Protein AF-A0A6A7M2F5-F1 (afdb_monomer)

Mean predicted aligned error: 4.6 Å

Radius of gyration: 14.24 Å; Cα contacts (8 Å, |Δi|>4): 97; chains: 1; bounding box: 35×21×42 Å

Secondary structure (DSSP, 8-state):
--HHHHHHHHHHHHHHHHHHHH-TT-HHHHHHHHHHHHHHHHHHHHHHHH-TTTHHHHHHHHHHHHHHHHHHHHHHTS-TT-HHHHHHHHHHHHHHHHHHHHHHHHHHHHT--

Structure (mmCIF, N/CA/C/O backbone):
data_AF-A0A6A7M2F5-F1
#
_entry.id   AF-A0A6A7M2F5-F1
#
loop_
_atom_site.group_PDB
_atom_site.id
_atom_site.type_symbol
_atom_site.label_atom_id
_atom_site.label_alt_id
_atom_site.label_comp_id
_atom_site.label_asym_id
_atom_site.label_entity_id
_atom_site.label_seq_id
_atom_site.pdbx_PDB_ins_code
_atom_site.Cartn_x
_atom_site.Cartn_y
_atom_site.Cartn_z
_atom_site.occupancy
_atom_site.B_iso_or_equiv
_atom_site.auth_seq_id
_atom_site.auth_comp_id
_atom_site.auth_asym_id
_atom_site.auth_atom_id
_atom_site.pdbx_PDB_model_num
ATOM 1 N N . MET A 1 1 ? -18.853 3.894 7.042 1.00 61.28 1 MET A N 1
ATOM 2 C CA . MET A 1 1 ? -17.867 2.871 6.683 1.00 61.28 1 MET A CA 1
ATOM 3 C C . MET A 1 1 ? -17.748 1.916 7.848 1.00 61.28 1 MET A C 1
ATOM 5 O O . MET A 1 1 ? -17.651 2.412 8.966 1.00 61.28 1 MET A O 1
ATOM 9 N N . THR A 1 2 ? -17.840 0.612 7.620 1.00 73.31 2 THR A N 1
ATOM 10 C CA . THR A 1 2 ? -17.736 -0.408 8.678 1.00 73.31 2 THR A CA 1
ATOM 11 C C . THR A 1 2 ? -16.286 -0.864 8.865 1.00 73.31 2 THR A C 1
ATOM 13 O O . THR A 1 2 ? -15.440 -0.617 8.004 1.00 73.31 2 THR A O 1
ATOM 16 N N . LEU A 1 3 ? -15.989 -1.524 9.992 1.00 74.94 3 LEU A N 1
ATOM 17 C CA . LEU A 1 3 ? -14.697 -2.189 10.209 1.00 74.94 3 LEU A CA 1
ATOM 18 C C . LEU A 1 3 ? -14.413 -3.197 9.081 1.00 74.94 3 LEU A C 1
ATOM 20 O O . LEU A 1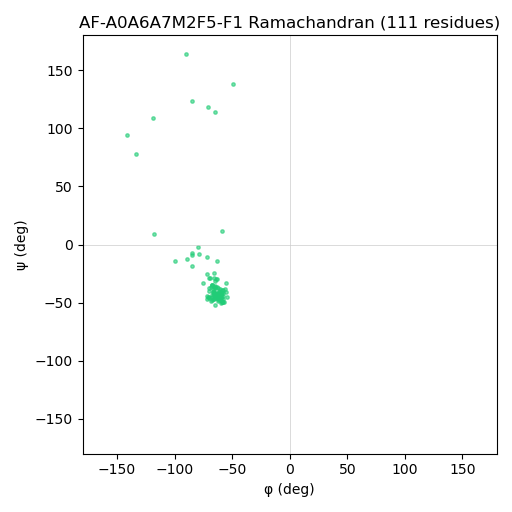 3 ? -13.317 -3.204 8.533 1.00 74.94 3 LEU A O 1
ATOM 24 N N . ASP A 1 4 ? -15.435 -3.939 8.646 1.00 79.94 4 ASP A N 1
ATOM 25 C CA . ASP A 1 4 ? -15.331 -4.910 7.551 1.00 79.94 4 ASP A CA 1
ATOM 26 C C . ASP A 1 4 ? -14.912 -4.268 6.220 1.00 79.94 4 ASP A C 1
ATOM 28 O O . ASP A 1 4 ? -14.117 -4.832 5.474 1.00 79.94 4 ASP A O 1
ATOM 32 N N . GLU A 1 5 ? -15.431 -3.084 5.878 1.00 81.19 5 GLU A N 1
ATOM 33 C CA . GLU A 1 5 ? -15.039 -2.378 4.648 1.00 81.19 5 GLU A CA 1
ATOM 34 C C . GLU A 1 5 ? -13.563 -1.961 4.679 1.00 81.19 5 GLU A C 1
ATOM 36 O O . GLU A 1 5 ? -12.882 -2.006 3.652 1.00 81.19 5 GLU A O 1
ATOM 41 N N . LEU A 1 6 ? -13.062 -1.590 5.860 1.00 80.44 6 LEU A N 1
ATOM 42 C CA . LEU A 1 6 ? -11.661 -1.247 6.056 1.00 80.44 6 LEU A CA 1
ATOM 43 C C . LEU A 1 6 ? -10.764 -2.485 5.982 1.00 80.44 6 LEU A C 1
ATOM 45 O O . LEU A 1 6 ? -9.757 -2.452 5.277 1.00 80.44 6 LEU A O 1
ATOM 49 N N . GLU A 1 7 ? -11.132 -3.572 6.662 1.00 83.50 7 GLU A N 1
ATOM 50 C CA . GLU A 1 7 ? -10.409 -4.845 6.587 1.00 83.50 7 GLU A CA 1
ATOM 51 C C . GLU A 1 7 ? -10.341 -5.356 5.148 1.00 83.50 7 GLU A C 1
ATOM 53 O O . GLU A 1 7 ? -9.252 -5.642 4.658 1.00 83.50 7 GLU A O 1
ATOM 58 N N . ASN A 1 8 ? -11.464 -5.347 4.423 1.00 88.06 8 ASN A N 1
ATOM 59 C CA . ASN A 1 8 ? -11.507 -5.734 3.013 1.00 88.06 8 ASN A CA 1
ATOM 60 C C . ASN A 1 8 ? -10.588 -4.867 2.138 1.00 88.06 8 ASN A C 1
ATOM 62 O O . ASN A 1 8 ? -9.940 -5.371 1.216 1.00 88.06 8 ASN A O 1
ATOM 66 N N . HIS A 1 9 ? -10.520 -3.559 2.405 1.00 90.06 9 HIS A N 1
ATOM 67 C CA . HIS A 1 9 ? -9.607 -2.676 1.689 1.00 90.06 9 HIS A CA 1
ATOM 68 C C . HIS A 1 9 ? -8.141 -2.995 2.010 1.00 90.06 9 HIS A C 1
ATOM 70 O O . HIS A 1 9 ? -7.333 -3.120 1.090 1.00 90.06 9 HIS A O 1
ATOM 76 N N . MET A 1 10 ? -7.793 -3.165 3.287 1.00 89.38 10 MET A N 1
ATOM 77 C CA . MET A 1 10 ? -6.421 -3.470 3.702 1.00 89.38 10 MET A CA 1
ATOM 78 C C . MET A 1 10 ? -5.962 -4.848 3.211 1.00 89.38 10 MET A C 1
ATOM 80 O O . MET A 1 10 ? -4.839 -4.962 2.723 1.00 89.38 10 MET A O 1
ATOM 84 N N . ASP A 1 11 ? -6.830 -5.862 3.243 1.00 90.50 11 ASP A N 1
ATOM 85 C CA . ASP A 1 11 ? -6.554 -7.188 2.680 1.00 90.50 11 ASP A CA 1
ATOM 86 C C . ASP A 1 11 ? -6.320 -7.098 1.162 1.00 90.50 11 ASP A C 1
ATOM 88 O O . ASP A 1 11 ? -5.376 -7.691 0.634 1.00 90.50 11 ASP A O 1
ATOM 92 N N . ARG A 1 12 ? -7.116 -6.293 0.441 1.00 93.88 12 ARG A N 1
ATOM 93 C CA . ARG A 1 12 ? -6.886 -6.032 -0.988 1.00 93.88 12 ARG A CA 1
ATOM 94 C C . ARG A 1 12 ? -5.529 -5.369 -1.234 1.00 93.88 12 ARG A C 1
ATOM 96 O O . ARG A 1 12 ? -4.837 -5.755 -2.177 1.00 93.88 12 ARG A O 1
ATOM 103 N N . VAL A 1 13 ? -5.147 -4.378 -0.427 1.00 94.62 13 VAL A N 1
ATOM 104 C CA . VAL A 1 13 ? -3.835 -3.724 -0.550 1.00 94.62 13 VAL A CA 1
ATOM 105 C C . VAL A 1 13 ? -2.708 -4.715 -0.247 1.00 94.62 13 VAL A C 1
ATOM 107 O O . VAL A 1 13 ? -1.745 -4.758 -1.007 1.00 94.62 13 VAL A O 1
ATOM 110 N N . ASP A 1 14 ? -2.829 -5.568 0.776 1.00 93.88 14 ASP A N 1
ATOM 111 C CA . ASP A 1 14 ? -1.832 -6.610 1.074 1.00 93.88 14 ASP A CA 1
ATOM 112 C C . ASP A 1 14 ? -1.658 -7.596 -0.094 1.00 93.88 14 ASP A C 1
ATOM 114 O O . ASP A 1 14 ? -0.526 -7.914 -0.465 1.00 93.88 14 ASP A O 1
ATOM 118 N N . VAL A 1 15 ? -2.752 -8.025 -0.732 1.00 94.81 15 VAL A N 1
ATOM 119 C CA . VAL A 1 15 ? -2.699 -8.878 -1.933 1.00 94.81 15 VAL A CA 1
ATOM 120 C C . VAL A 1 15 ? -1.946 -8.186 -3.071 1.00 94.81 15 VAL A C 1
ATOM 122 O O . VAL A 1 15 ? -1.055 -8.784 -3.674 1.00 94.81 15 VAL A O 1
ATOM 125 N N . LEU A 1 16 ? -2.247 -6.914 -3.344 1.00 96.50 16 LEU A N 1
ATOM 126 C CA . LEU A 1 16 ? -1.565 -6.141 -4.385 1.00 96.50 16 LEU A CA 1
ATOM 127 C C . LEU A 1 16 ? -0.083 -5.912 -4.057 1.00 96.50 16 LEU A C 1
ATOM 129 O O . LEU A 1 16 ? 0.764 -5.988 -4.946 1.00 96.50 16 LEU A O 1
ATOM 133 N N . CYS A 1 17 ? 0.251 -5.705 -2.782 1.00 96.25 17 CYS A N 1
ATOM 134 C CA . CYS A 1 17 ? 1.634 -5.644 -2.323 1.00 96.25 17 CYS A CA 1
ATOM 135 C C . CYS A 1 17 ? 2.380 -6.951 -2.618 1.00 96.25 17 CYS A C 1
ATOM 137 O O . CYS A 1 17 ? 3.519 -6.901 -3.074 1.00 96.25 17 CYS A O 1
ATOM 139 N N . ARG A 1 18 ? 1.763 -8.122 -2.400 1.00 95.56 18 ARG A N 1
ATOM 140 C CA . ARG A 1 18 ? 2.387 -9.415 -2.739 1.00 95.56 18 ARG A CA 1
ATOM 141 C C . ARG A 1 18 ? 2.649 -9.544 -4.235 1.00 95.56 18 ARG A C 1
ATOM 143 O O . ARG A 1 18 ? 3.773 -9.866 -4.598 1.00 95.56 18 ARG A O 1
ATOM 150 N N . LEU A 1 19 ? 1.671 -9.210 -5.078 1.00 95.69 19 LEU A N 1
ATOM 151 C CA . LEU A 1 19 ? 1.830 -9.260 -6.537 1.00 95.69 19 LEU A CA 1
ATOM 152 C C . LEU A 1 19 ? 2.995 -8.382 -7.015 1.00 95.69 19 LEU A C 1
ATOM 154 O O . LEU A 1 19 ? 3.832 -8.825 -7.795 1.00 95.69 19 LEU A O 1
ATOM 158 N N . VAL A 1 20 ? 3.105 -7.158 -6.489 1.00 95.44 20 VAL A N 1
ATOM 159 C CA . VAL A 1 20 ? 4.222 -6.259 -6.822 1.00 95.44 20 VAL A CA 1
ATOM 160 C C . VAL A 1 20 ? 5.557 -6.756 -6.254 1.00 95.44 20 VAL A C 1
ATOM 162 O O . VAL A 1 20 ? 6.599 -6.476 -6.832 1.00 95.44 20 VAL A O 1
ATOM 165 N N . LEU A 1 21 ? 5.574 -7.482 -5.135 1.00 95.38 21 LEU A N 1
ATOM 166 C CA . LEU A 1 21 ? 6.809 -8.069 -4.600 1.00 95.38 21 LEU A CA 1
ATOM 167 C C . LEU A 1 21 ? 7.274 -9.297 -5.391 1.00 95.38 21 LEU A C 1
ATOM 169 O O . LEU A 1 21 ? 8.481 -9.524 -5.471 1.00 95.38 21 LEU A O 1
ATOM 173 N N . GLU A 1 22 ? 6.342 -10.075 -5.937 1.00 95.56 22 GLU A N 1
ATOM 174 C CA . GLU A 1 22 ? 6.624 -11.234 -6.789 1.00 95.56 22 GLU A CA 1
ATOM 175 C C . GLU A 1 22 ? 7.174 -10.798 -8.151 1.00 95.56 22 GLU A C 1
ATOM 177 O O . GLU A 1 22 ? 8.198 -11.321 -8.586 1.00 95.56 22 GLU A O 1
ATOM 182 N N . GLU A 1 23 ? 6.559 -9.788 -8.773 1.00 92.12 23 GLU A N 1
ATOM 183 C CA . GLU A 1 23 ? 6.970 -9.254 -10.075 1.00 92.12 23 GLU A CA 1
ATOM 184 C C . GLU A 1 23 ? 7.012 -7.708 -10.044 1.00 92.12 23 GLU A C 1
ATOM 186 O O . GLU A 1 23 ? 6.123 -7.034 -10.569 1.00 92.12 23 GLU A O 1
ATOM 191 N N . PRO A 1 24 ? 8.054 -7.079 -9.459 1.00 89.56 24 PRO A N 1
ATOM 192 C CA . PRO A 1 24 ? 8.086 -5.619 -9.314 1.00 89.56 24 PRO A CA 1
ATOM 193 C C . PRO A 1 24 ? 8.303 -4.871 -10.639 1.00 89.56 24 PRO A C 1
ATOM 195 O O . PRO A 1 24 ? 8.161 -3.647 -10.697 1.00 89.56 24 PRO A O 1
ATOM 198 N N . ALA A 1 25 ? 8.649 -5.596 -11.707 1.00 88.25 25 ALA A N 1
ATOM 199 C CA . ALA A 1 25 ? 8.712 -5.092 -13.073 1.00 88.25 25 ALA A CA 1
ATOM 200 C C . ALA A 1 25 ? 7.348 -5.130 -13.794 1.00 88.25 25 ALA A C 1
ATOM 202 O O . ALA A 1 25 ? 7.210 -4.508 -14.850 1.00 88.25 25 ALA A O 1
ATOM 203 N N . ASP A 1 26 ? 6.313 -5.752 -13.227 1.00 90.88 26 ASP A N 1
ATOM 204 C CA . ASP A 1 26 ? 4.969 -5.725 -13.802 1.00 90.88 26 ASP A CA 1
ATOM 205 C C . ASP A 1 26 ? 4.357 -4.324 -13.645 1.00 90.88 26 ASP A C 1
ATOM 207 O O . ASP A 1 26 ? 4.200 -3.791 -12.544 1.00 90.88 26 ASP A O 1
ATOM 211 N N . ILE A 1 27 ? 4.059 -3.680 -14.772 1.00 90.31 27 ILE A N 1
ATOM 212 C CA . ILE A 1 27 ? 3.441 -2.350 -14.808 1.00 90.31 27 ILE A CA 1
ATOM 213 C C . ILE A 1 27 ? 1.985 -2.425 -14.333 1.00 90.31 27 ILE A C 1
ATOM 215 O O . ILE A 1 27 ? 1.555 -1.564 -13.568 1.00 90.31 27 ILE A O 1
ATOM 219 N N . ALA A 1 28 ? 1.245 -3.467 -14.715 1.00 92.31 28 ALA A N 1
ATOM 220 C CA . ALA A 1 28 ? -0.161 -3.614 -14.362 1.00 92.31 28 ALA A CA 1
ATOM 221 C C . ALA A 1 28 ? -0.334 -3.834 -12.853 1.00 92.31 28 ALA A C 1
ATOM 223 O O . ALA A 1 28 ? -1.181 -3.189 -12.233 1.00 92.31 28 ALA A O 1
ATOM 224 N N . ALA A 1 29 ? 0.500 -4.680 -12.236 1.00 93.38 29 ALA A N 1
ATOM 225 C CA . ALA A 1 29 ? 0.494 -4.870 -10.783 1.00 93.38 29 ALA A CA 1
ATOM 226 C C . ALA A 1 29 ? 0.786 -3.556 -10.035 1.00 93.38 29 ALA A C 1
ATOM 228 O O . ALA A 1 29 ? 0.083 -3.199 -9.085 1.00 93.38 29 ALA A O 1
ATOM 229 N N . ARG A 1 30 ? 1.779 -2.787 -10.505 1.00 93.38 30 ARG A N 1
ATOM 230 C CA . ARG A 1 30 ? 2.126 -1.471 -9.944 1.00 93.38 30 ARG A CA 1
ATOM 231 C C . ARG A 1 30 ? 0.979 -0.468 -10.061 1.00 93.38 30 ARG A C 1
ATOM 233 O O . ARG A 1 30 ? 0.696 0.243 -9.100 1.00 93.38 30 ARG A O 1
ATOM 240 N N . GLU A 1 31 ? 0.297 -0.418 -11.201 1.00 93.56 31 GLU A N 1
ATOM 241 C CA . GLU A 1 31 ? -0.859 0.463 -11.408 1.00 93.56 31 GLU A CA 1
ATOM 242 C C . GLU A 1 31 ? -2.051 0.086 -10.529 1.00 93.56 31 GLU A C 1
ATOM 244 O O . GLU A 1 31 ? -2.685 0.965 -9.940 1.00 93.56 31 GLU A O 1
ATOM 249 N N . GLN A 1 32 ? -2.342 -1.208 -10.391 1.00 95.31 32 GLN A N 1
ATOM 250 C CA . GLN A 1 32 ? -3.402 -1.673 -9.499 1.00 95.31 32 GLN A CA 1
ATOM 251 C C . GLN A 1 32 ? -3.117 -1.281 -8.048 1.00 95.31 32 GLN A C 1
ATOM 253 O O . GLN A 1 32 ? -4.014 -0.770 -7.373 1.00 95.31 32 GLN A O 1
ATOM 258 N N . LEU A 1 33 ? -1.872 -1.461 -7.590 1.00 95.88 33 LEU A N 1
ATOM 259 C CA . LEU A 1 33 ? -1.454 -1.031 -6.260 1.00 95.88 33 LEU A CA 1
ATOM 260 C C . LEU A 1 33 ? -1.571 0.491 -6.107 1.00 95.88 33 LEU A C 1
ATOM 262 O O . LEU A 1 33 ? -2.198 0.948 -5.160 1.00 95.88 33 LEU A O 1
ATOM 266 N N . PHE A 1 34 ? -1.069 1.286 -7.054 1.00 95.12 34 PHE A N 1
ATOM 267 C CA . PHE A 1 34 ? -1.182 2.751 -7.021 1.00 95.12 34 PHE A CA 1
ATOM 268 C C . PHE A 1 34 ? -2.634 3.237 -6.873 1.00 95.12 34 PHE A C 1
ATOM 270 O O . PHE A 1 34 ? -2.930 4.121 -6.063 1.00 95.12 34 PHE A O 1
ATOM 277 N N . ASN A 1 35 ? -3.551 2.646 -7.642 1.00 94.31 35 ASN A N 1
ATOM 278 C CA . ASN A 1 35 ? -4.966 3.006 -7.595 1.00 94.31 35 ASN A CA 1
ATOM 279 C C . ASN A 1 35 ? -5.599 2.632 -6.251 1.00 94.31 35 ASN A C 1
ATOM 281 O O . ASN A 1 35 ? -6.369 3.417 -5.703 1.00 94.31 35 ASN A O 1
ATOM 285 N N . ALA A 1 36 ? -5.253 1.465 -5.699 1.00 94.19 36 ALA A N 1
ATOM 286 C CA . ALA A 1 36 ? -5.700 1.078 -4.365 1.00 94.19 36 ALA A CA 1
ATOM 287 C C . ALA A 1 36 ? -5.160 2.041 -3.295 1.00 94.19 36 ALA A C 1
ATOM 289 O O . ALA A 1 36 ? -5.929 2.501 -2.454 1.00 94.19 36 ALA A O 1
ATOM 290 N N . LEU A 1 37 ? -3.880 2.426 -3.395 1.00 93.81 37 LEU A N 1
ATOM 291 C CA . LEU A 1 37 ? -3.229 3.303 -2.422 1.00 93.81 37 LEU A CA 1
ATOM 292 C C . LEU A 1 37 ? -3.831 4.710 -2.371 1.00 93.81 37 LEU A C 1
ATOM 294 O O . LEU A 1 37 ? -3.845 5.333 -1.311 1.00 93.81 37 LEU A O 1
ATOM 298 N N . SER A 1 38 ? -4.372 5.189 -3.490 1.00 89.19 38 SER A N 1
ATOM 299 C CA . SER A 1 38 ? -4.997 6.513 -3.579 1.00 89.19 38 SER A CA 1
ATOM 300 C C . SER A 1 38 ? -6.263 6.636 -2.720 1.00 89.19 38 SER A C 1
ATOM 302 O O . SER A 1 38 ? -6.609 7.736 -2.304 1.00 89.19 38 SER A O 1
ATOM 304 N N . ALA A 1 39 ? -6.941 5.523 -2.422 1.00 86.38 39 ALA A N 1
ATOM 305 C CA . ALA A 1 39 ? -8.093 5.512 -1.522 1.00 86.38 39 ALA A CA 1
ATOM 306 C C . ALA A 1 39 ? -7.694 5.401 -0.036 1.00 86.38 39 ALA A C 1
ATOM 308 O O . ALA A 1 39 ? -8.502 5.730 0.829 1.00 86.38 39 ALA A O 1
ATOM 309 N N . THR A 1 40 ? -6.469 4.966 0.285 1.00 87.25 40 THR A N 1
ATOM 310 C CA . THR A 1 40 ? -6.058 4.660 1.672 1.00 87.25 40 THR A CA 1
ATOM 311 C C . THR A 1 40 ? -5.970 5.882 2.580 1.00 87.25 40 THR A C 1
ATOM 313 O O . THR A 1 40 ? -6.322 5.768 3.749 1.00 87.25 40 THR A O 1
ATOM 316 N N . ALA A 1 41 ? -5.554 7.046 2.071 1.00 81.50 41 ALA A N 1
ATOM 317 C CA . ALA A 1 41 ? -5.373 8.251 2.891 1.00 81.50 41 ALA A CA 1
ATOM 318 C C . ALA A 1 41 ? -6.688 8.701 3.557 1.00 81.50 41 ALA A C 1
ATOM 320 O O . ALA A 1 41 ? -6.746 8.940 4.766 1.00 81.50 41 ALA A O 1
ATOM 321 N N . ASP A 1 42 ? -7.783 8.721 2.790 1.00 84.00 42 ASP A N 1
ATOM 322 C CA . ASP A 1 42 ? -9.117 9.041 3.311 1.00 84.00 42 ASP A CA 1
ATOM 323 C C . ASP A 1 42 ? -9.587 8.009 4.349 1.00 84.00 42 ASP A C 1
ATOM 325 O O . ASP A 1 42 ? -10.250 8.352 5.333 1.00 84.00 42 ASP A O 1
ATOM 329 N N . LEU A 1 43 ? -9.245 6.733 4.142 1.00 85.00 43 LEU A N 1
ATOM 330 C CA . LEU A 1 43 ? -9.609 5.633 5.036 1.00 85.00 43 LEU A CA 1
ATOM 331 C C . LEU A 1 43 ? -8.846 5.714 6.361 1.00 85.00 43 LEU A C 1
ATOM 333 O O . LEU A 1 43 ? -9.451 5.623 7.431 1.00 85.00 43 LEU A O 1
ATOM 337 N N . PHE A 1 44 ? -7.537 5.947 6.299 1.00 85.12 44 PHE A N 1
ATOM 338 C CA . PHE A 1 44 ? -6.679 6.101 7.468 1.00 85.12 44 PHE A CA 1
ATOM 339 C C . PHE A 1 44 ? -7.010 7.359 8.266 1.00 85.12 44 PHE A C 1
ATOM 341 O O . PHE A 1 44 ? -7.069 7.287 9.494 1.00 85.12 44 PHE A O 1
ATOM 348 N N . GLY A 1 45 ? -7.337 8.474 7.607 1.00 81.06 45 GLY A N 1
ATOM 349 C CA . GLY A 1 45 ? -7.815 9.679 8.287 1.00 81.06 45 GLY A CA 1
ATOM 350 C C . GLY A 1 45 ? -9.076 9.423 9.120 1.00 81.06 45 GLY A C 1
ATOM 351 O O . GLY A 1 45 ? -9.170 9.856 10.270 1.00 81.06 45 GLY A O 1
ATOM 352 N N . ARG A 1 46 ? -10.025 8.647 8.579 1.00 82.00 46 ARG A N 1
ATOM 353 C CA . ARG A 1 46 ? -11.238 8.242 9.309 1.00 82.00 46 ARG A CA 1
ATOM 354 C C . ARG A 1 46 ? -10.919 7.296 10.464 1.00 82.00 46 ARG A C 1
ATOM 356 O O . ARG A 1 46 ? -11.416 7.525 11.565 1.00 82.00 46 ARG A O 1
ATOM 363 N N . LEU A 1 47 ? -10.072 6.285 10.254 1.00 80.25 47 LEU A N 1
ATOM 364 C CA . LEU A 1 47 ? -9.713 5.328 11.306 1.00 80.25 47 LEU A CA 1
ATOM 365 C C . LEU A 1 47 ? -8.974 6.008 12.472 1.00 80.25 47 LEU A C 1
ATOM 367 O O . LEU A 1 47 ? -9.326 5.795 13.630 1.00 80.25 47 LEU A O 1
ATOM 371 N N . ALA A 1 48 ? -8.007 6.882 12.178 1.00 79.06 48 ALA A N 1
ATOM 372 C CA . ALA A 1 48 ? -7.226 7.581 13.200 1.00 79.06 48 ALA A CA 1
ATOM 373 C C . ALA A 1 48 ? -8.086 8.502 14.078 1.00 79.06 48 ALA A C 1
ATOM 375 O O . ALA A 1 48 ? -7.764 8.710 15.246 1.00 79.06 48 ALA A O 1
ATOM 376 N N . SER A 1 49 ? -9.182 9.042 13.532 1.00 76.12 49 SER A N 1
ATOM 377 C CA . SER A 1 49 ? -10.122 9.875 14.291 1.00 76.12 49 SER A CA 1
ATOM 378 C C . SER A 1 49 ? -10.967 9.084 15.296 1.00 76.12 49 SER A C 1
ATOM 380 O O . SER A 1 49 ? -11.422 9.653 16.285 1.00 76.12 49 SER A O 1
ATOM 382 N N . GLY A 1 50 ? -11.168 7.784 15.052 1.00 73.94 50 GLY A N 1
ATOM 383 C CA . GLY A 1 50 ? -12.001 6.913 15.880 1.00 73.94 50 GLY A CA 1
ATOM 384 C C . GLY A 1 50 ? -11.228 6.040 16.867 1.00 73.94 50 GLY A C 1
ATOM 385 O O . GLY A 1 50 ? -11.852 5.487 17.766 1.00 73.94 50 GLY A O 1
ATOM 386 N N . ASN A 1 51 ? -9.905 5.904 16.715 1.00 71.25 51 ASN A N 1
ATOM 387 C CA . ASN A 1 51 ? -9.113 4.983 17.529 1.00 71.25 51 ASN A CA 1
ATOM 388 C C . ASN A 1 51 ? -7.739 5.574 17.907 1.00 71.25 51 ASN A C 1
ATOM 390 O O . ASN A 1 51 ? -6.765 5.511 17.150 1.00 71.25 51 ASN A O 1
ATOM 394 N N . THR A 1 52 ? -7.670 6.203 19.087 1.00 72.81 52 THR A N 1
ATOM 395 C CA . THR A 1 52 ? -6.470 6.903 19.582 1.00 72.81 52 THR A CA 1
ATOM 396 C C . THR A 1 52 ? -5.291 5.973 19.837 1.00 72.81 52 THR A C 1
ATOM 398 O O . THR A 1 52 ? -4.148 6.393 19.641 1.00 72.81 52 THR A O 1
ATOM 401 N N . GLU A 1 53 ? -5.553 4.723 20.222 1.00 78.56 53 GLU A N 1
ATOM 402 C CA . GLU A 1 53 ? -4.522 3.725 20.536 1.00 78.56 53 GLU A CA 1
ATOM 403 C C . GLU A 1 53 ? -3.777 3.280 19.269 1.00 78.56 53 GLU A C 1
ATOM 405 O O . GLU A 1 53 ? -2.549 3.190 19.258 1.00 78.56 53 GLU A O 1
ATOM 410 N N . LEU A 1 54 ? -4.496 3.161 18.149 1.00 83.38 54 LEU A N 1
ATOM 411 C CA . LEU A 1 54 ? -3.931 2.798 16.845 1.00 83.38 54 LEU A CA 1
ATOM 412 C C . LEU A 1 54 ? -3.360 3.979 16.056 1.00 83.38 54 LEU A C 1
ATOM 414 O O . LEU A 1 54 ? -2.732 3.783 15.014 1.00 83.38 54 LEU A O 1
ATOM 418 N N . SER A 1 55 ? -3.550 5.212 16.531 1.00 84.06 55 SER A N 1
ATOM 419 C CA . SER A 1 55 ? -3.216 6.427 15.777 1.00 84.06 55 SER A CA 1
ATOM 420 C C . SER A 1 55 ? -1.757 6.481 15.301 1.00 84.06 55 SER A C 1
ATOM 422 O O . SER A 1 55 ? -1.486 6.997 14.216 1.00 84.06 55 SER A O 1
ATOM 424 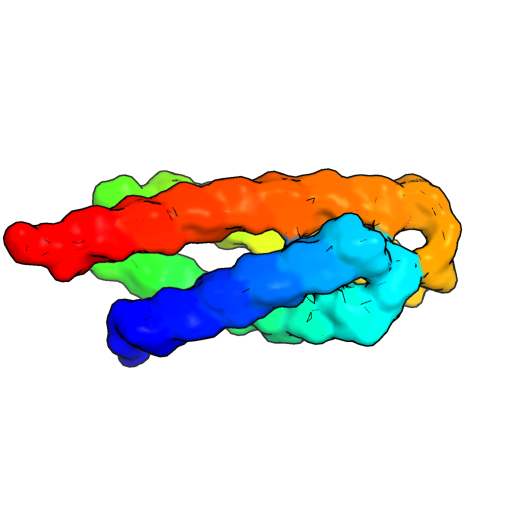N N . GLY A 1 56 ? -0.815 5.924 16.070 1.00 86.94 56 GLY A N 1
ATOM 425 C CA . GLY A 1 56 ? 0.591 5.816 15.673 1.00 86.94 56 GLY A CA 1
ATOM 426 C C . GLY A 1 56 ? 0.805 4.847 14.508 1.00 86.94 56 GLY A C 1
ATOM 427 O O . GLY A 1 56 ? 1.450 5.201 13.521 1.00 86.94 56 GLY A O 1
ATOM 428 N N . LEU A 1 57 ? 0.215 3.653 14.593 1.00 88.69 57 LEU A N 1
ATOM 429 C CA . LEU A 1 57 ? 0.342 2.610 13.574 1.00 88.69 57 LEU A CA 1
ATOM 430 C C . LEU A 1 57 ? -0.363 3.005 12.270 1.00 88.69 57 LEU A C 1
ATOM 432 O O . LEU A 1 57 ? 0.164 2.765 11.187 1.00 88.69 57 LEU A O 1
ATOM 436 N N . ILE A 1 58 ? -1.501 3.693 12.373 1.00 89.25 58 ILE A N 1
ATOM 437 C CA . ILE A 1 58 ? -2.233 4.239 11.224 1.00 89.25 58 ILE A CA 1
ATOM 438 C C . ILE A 1 58 ? -1.402 5.305 10.508 1.00 89.25 58 ILE A C 1
ATOM 440 O O . ILE A 1 58 ? -1.267 5.253 9.291 1.00 89.25 58 ILE A O 1
ATOM 444 N N . LYS A 1 59 ? -0.785 6.239 11.246 1.00 90.00 59 LYS A N 1
ATOM 445 C CA . LYS A 1 59 ? 0.118 7.245 10.656 1.00 90.00 59 LYS A CA 1
ATOM 446 C C . LYS A 1 59 ? 1.320 6.603 9.971 1.00 90.00 59 LYS A C 1
ATOM 448 O O . LYS A 1 59 ? 1.756 7.076 8.926 1.00 90.00 59 LYS A O 1
ATOM 453 N N . GLN A 1 60 ? 1.862 5.536 10.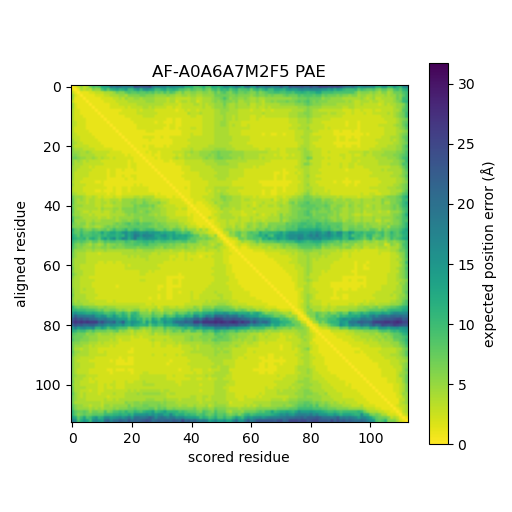554 1.00 91.69 60 GLN A N 1
ATOM 454 C CA . GLN A 1 60 ? 2.952 4.796 9.933 1.00 91.69 60 GLN A CA 1
ATOM 455 C C . GLN A 1 60 ? 2.489 4.109 8.642 1.00 91.69 60 GLN A C 1
ATOM 457 O O . GLN A 1 60 ? 3.185 4.204 7.635 1.00 91.69 60 GLN A O 1
ATOM 462 N N . ALA A 1 61 ? 1.319 3.463 8.645 1.00 91.62 61 ALA A N 1
ATOM 463 C CA . ALA A 1 61 ? 0.756 2.824 7.457 1.00 91.62 61 ALA A CA 1
ATOM 464 C C . ALA A 1 61 ? 0.489 3.844 6.340 1.00 91.62 61 ALA A C 1
ATOM 466 O O . ALA A 1 61 ? 0.850 3.595 5.192 1.00 91.62 61 ALA A O 1
ATOM 467 N N . ASP A 1 62 ? -0.064 5.006 6.691 1.00 92.25 62 ASP A N 1
ATOM 468 C CA . ASP A 1 62 ? -0.324 6.118 5.773 1.00 92.25 62 ASP A CA 1
ATOM 469 C C . ASP A 1 62 ? 0.965 6.649 5.135 1.00 92.25 62 ASP A C 1
ATOM 471 O O . ASP A 1 62 ? 1.078 6.745 3.913 1.00 92.25 62 ASP A O 1
ATOM 475 N N . LEU A 1 63 ? 2.002 6.876 5.947 1.00 93.50 63 LEU A N 1
ATOM 476 C CA . LEU A 1 63 ? 3.313 7.289 5.449 1.00 93.50 63 LEU A CA 1
ATOM 477 C C . LEU A 1 63 ? 3.912 6.256 4.482 1.00 93.50 63 LEU A C 1
ATOM 479 O O . LEU A 1 63 ? 4.436 6.628 3.432 1.00 93.50 63 LEU A O 1
ATOM 483 N N . GLN A 1 64 ? 3.846 4.963 4.814 1.00 95.12 64 GLN A N 1
ATOM 484 C CA . GLN A 1 64 ? 4.370 3.917 3.932 1.00 95.12 64 GLN A CA 1
ATOM 485 C C . GLN A 1 64 ? 3.554 3.789 2.640 1.00 95.12 64 GLN A C 1
ATOM 487 O O . GLN A 1 64 ? 4.131 3.547 1.577 1.00 95.12 64 GLN A O 1
ATOM 492 N N . ALA A 1 65 ? 2.235 3.995 2.706 1.00 94.75 65 ALA A N 1
ATOM 493 C CA . ALA A 1 65 ? 1.365 4.011 1.536 1.00 94.75 65 ALA A CA 1
ATOM 494 C C . ALA A 1 65 ? 1.751 5.155 0.591 1.00 94.75 65 ALA A C 1
ATOM 496 O O . ALA A 1 65 ? 1.924 4.926 -0.608 1.00 94.75 65 ALA A O 1
ATOM 497 N N . GLU A 1 66 ? 1.989 6.352 1.129 1.00 95.06 66 GLU A N 1
ATOM 498 C CA . GLU A 1 66 ? 2.416 7.502 0.333 1.00 95.06 66 GLU A CA 1
ATOM 499 C C . GLU A 1 66 ? 3.810 7.299 -0.273 1.00 95.06 66 GLU A C 1
ATOM 501 O O . GLU A 1 66 ? 4.018 7.564 -1.458 1.00 95.06 66 GLU A O 1
ATOM 506 N N . ILE A 1 67 ? 4.762 6.742 0.485 1.00 94.88 67 ILE A N 1
ATOM 507 C CA . ILE A 1 67 ? 6.090 6.401 -0.046 1.00 94.88 67 ILE A CA 1
ATOM 508 C C . ILE A 1 67 ? 5.962 5.410 -1.208 1.00 94.88 67 ILE A C 1
ATOM 510 O O . ILE A 1 67 ? 6.547 5.637 -2.270 1.00 94.88 67 ILE A O 1
ATOM 514 N N . ALA A 1 68 ? 5.200 4.324 -1.043 1.00 94.88 68 ALA A N 1
ATOM 515 C CA . ALA A 1 68 ? 4.991 3.338 -2.100 1.00 94.88 68 ALA A CA 1
ATOM 516 C C . ALA A 1 68 ? 4.347 3.973 -3.345 1.00 94.88 68 ALA A C 1
ATOM 518 O O . ALA A 1 68 ? 4.823 3.749 -4.463 1.00 94.88 68 ALA A O 1
ATOM 519 N N . ARG A 1 69 ? 3.336 4.830 -3.154 1.00 95.06 69 ARG A N 1
ATOM 520 C CA . ARG A 1 69 ? 2.652 5.568 -4.224 1.00 95.06 69 ARG A CA 1
ATOM 521 C C . ARG A 1 69 ? 3.619 6.458 -5.007 1.00 95.06 69 ARG A C 1
ATOM 523 O O . ARG A 1 69 ? 3.701 6.326 -6.227 1.00 95.06 69 ARG A O 1
ATOM 530 N N . VAL A 1 70 ? 4.413 7.275 -4.313 1.00 94.00 70 VAL A N 1
ATOM 531 C CA . VAL A 1 70 ? 5.421 8.164 -4.918 1.00 94.00 70 VAL A CA 1
ATOM 532 C C . VAL A 1 70 ? 6.484 7.373 -5.683 1.00 94.00 70 VAL A C 1
ATOM 534 O O . VAL A 1 70 ? 6.893 7.775 -6.772 1.00 94.00 70 VAL A O 1
ATOM 537 N N . ARG A 1 71 ? 6.943 6.227 -5.159 1.00 92.31 71 ARG A N 1
ATOM 538 C CA . ARG A 1 71 ? 7.927 5.382 -5.862 1.00 92.31 71 ARG A CA 1
ATOM 539 C C . ARG A 1 71 ? 7.359 4.763 -7.134 1.00 92.31 71 ARG A C 1
ATOM 541 O O . ARG A 1 71 ? 8.067 4.721 -8.140 1.00 92.31 71 ARG A O 1
ATOM 548 N N . ILE A 1 72 ? 6.110 4.302 -7.098 1.00 92.38 72 ILE A N 1
ATOM 549 C CA . ILE A 1 72 ? 5.426 3.772 -8.280 1.00 92.38 72 ILE A CA 1
ATOM 550 C C . ILE A 1 72 ? 5.232 4.884 -9.315 1.00 92.38 72 ILE A C 1
ATOM 552 O O . ILE A 1 72 ? 5.579 4.688 -10.480 1.00 92.38 72 ILE A O 1
ATOM 556 N N . GLU A 1 73 ? 4.767 6.061 -8.896 1.00 92.19 73 GLU A N 1
ATOM 557 C CA . GLU A 1 73 ? 4.576 7.219 -9.772 1.00 92.19 73 GLU A CA 1
ATOM 558 C C . GLU A 1 73 ? 5.878 7.653 -10.448 1.00 92.19 73 GLU A C 1
ATOM 560 O O . GLU A 1 73 ? 5.937 7.724 -11.672 1.00 92.19 73 GLU A O 1
ATOM 565 N N . ALA A 1 74 ? 6.961 7.809 -9.681 1.00 88.94 74 ALA A N 1
ATOM 566 C CA . ALA A 1 74 ? 8.283 8.158 -10.205 1.00 88.94 74 ALA A CA 1
ATOM 567 C C . ALA A 1 74 ? 8.880 7.096 -11.149 1.00 88.94 74 ALA A C 1
ATOM 569 O O . ALA A 1 74 ? 9.873 7.354 -11.837 1.00 88.94 74 ALA A O 1
ATOM 570 N N . SER A 1 75 ? 8.318 5.884 -11.163 1.00 87.12 75 SER A N 1
ATOM 571 C CA . SER A 1 75 ? 8.710 4.827 -12.094 1.00 87.12 75 SER A CA 1
ATOM 572 C C . SER A 1 75 ? 7.933 4.847 -13.407 1.00 87.12 75 SER A C 1
ATOM 574 O O . SER A 1 75 ? 8.369 4.187 -14.339 1.00 87.12 75 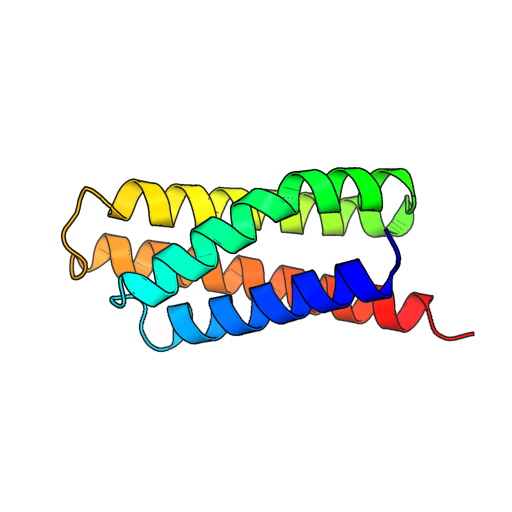SER A O 1
ATOM 576 N N . ARG A 1 76 ? 6.836 5.610 -13.527 1.00 83.50 76 ARG A N 1
ATOM 577 C CA . ARG A 1 76 ? 6.036 5.679 -14.765 1.00 83.50 76 ARG A CA 1
ATOM 578 C C . ARG A 1 76 ? 6.830 6.228 -15.948 1.00 83.50 76 ARG A C 1
ATOM 580 O O . ARG A 1 76 ? 6.729 5.699 -17.049 1.00 83.50 76 ARG A O 1
ATOM 587 N N . ASP A 1 77 ? 7.692 7.210 -15.693 1.00 76.19 77 ASP A N 1
ATOM 588 C CA . ASP A 1 77 ? 8.550 7.825 -16.715 1.00 76.19 77 ASP A CA 1
ATOM 589 C C . ASP A 1 77 ? 9.800 6.988 -17.040 1.00 76.19 77 ASP A C 1
ATOM 591 O O . ASP A 1 77 ? 10.614 7.359 -17.888 1.00 76.19 77 ASP A O 1
ATOM 595 N N . LYS A 1 78 ? 9.992 5.855 -16.351 1.00 70.88 78 LYS A N 1
ATOM 596 C CA . LYS A 1 78 ? 11.135 4.958 -16.528 1.00 70.88 78 LYS A CA 1
ATOM 597 C C . LYS A 1 78 ? 10.613 3.591 -16.971 1.00 70.88 78 LYS A C 1
ATOM 599 O O . LYS A 1 78 ? 10.036 2.890 -16.144 1.00 70.88 78 LYS A O 1
ATOM 604 N N . PRO A 1 79 ? 10.820 3.167 -18.234 1.00 62.94 79 PRO A N 1
ATOM 605 C CA . PRO A 1 79 ? 10.327 1.875 -18.703 1.00 62.94 79 PRO A CA 1
ATOM 606 C C . PRO A 1 79 ? 10.698 0.753 -17.724 1.00 62.94 79 PRO A C 1
ATOM 608 O O . PRO A 1 79 ? 11.800 0.739 -17.168 1.00 62.94 79 PRO A O 1
ATOM 611 N N . GLY A 1 80 ? 9.731 -0.142 -17.491 1.00 59.34 80 GLY A N 1
ATOM 612 C CA . GLY A 1 80 ? 9.533 -0.959 -16.288 1.00 59.34 80 GLY A CA 1
ATOM 613 C C . GLY A 1 80 ? 10.641 -1.913 -15.828 1.00 59.34 80 GLY A C 1
ATOM 614 O O . GLY A 1 80 ? 10.381 -2.696 -14.924 1.00 59.34 80 GLY A O 1
ATOM 615 N N . GLY A 1 81 ? 11.849 -1.832 -16.381 1.00 65.44 81 GLY A N 1
ATOM 616 C CA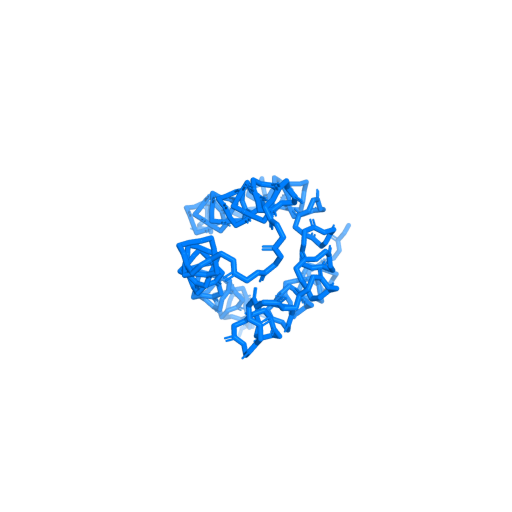 . GLY A 1 81 ? 13.004 -2.661 -16.044 1.00 65.44 81 GLY A CA 1
ATOM 617 C C . GLY A 1 81 ? 14.212 -1.905 -15.485 1.00 65.44 81 GLY A C 1
ATOM 618 O O . GLY A 1 81 ? 15.270 -2.512 -15.355 1.00 65.44 81 GLY A O 1
ATOM 619 N N . HIS A 1 82 ? 14.119 -0.604 -15.161 1.00 80.50 82 HIS A N 1
ATOM 620 C CA . HIS A 1 82 ? 15.264 0.095 -14.560 1.00 80.50 82 HIS A CA 1
ATOM 621 C C . HIS A 1 82 ? 15.575 -0.496 -13.165 1.00 80.50 82 HIS A C 1
ATOM 623 O O . HIS A 1 82 ? 14.775 -0.291 -12.244 1.00 80.50 82 HIS A O 1
ATOM 629 N N . PRO A 1 83 ? 16.736 -1.153 -12.943 1.00 82.81 83 PRO A N 1
ATOM 630 C CA . PRO A 1 83 ? 16.964 -1.979 -11.749 1.00 82.81 83 PRO A CA 1
ATOM 631 C C . PRO A 1 83 ? 16.795 -1.219 -10.431 1.00 82.81 83 PRO A C 1
ATOM 633 O O . PRO A 1 83 ? 16.197 -1.717 -9.482 1.00 82.81 83 PRO A O 1
ATOM 636 N N . PHE A 1 84 ? 17.250 0.037 -10.393 1.00 85.12 84 PHE A N 1
ATOM 637 C CA . PHE A 1 84 ? 17.092 0.895 -9.217 1.00 85.12 84 PHE A CA 1
ATOM 638 C C . PHE A 1 84 ? 15.624 1.233 -8.905 1.00 85.12 84 PHE A C 1
ATOM 640 O O . PHE A 1 84 ? 15.249 1.311 -7.739 1.00 85.12 84 PHE A O 1
ATOM 647 N N . ALA A 1 85 ? 14.783 1.430 -9.927 1.00 85.94 85 ALA A N 1
ATOM 648 C CA . ALA A 1 85 ? 13.372 1.745 -9.722 1.00 85.94 85 ALA A CA 1
ATOM 649 C C . ALA A 1 85 ? 12.623 0.514 -9.195 1.00 85.94 85 ALA A C 1
ATOM 651 O O . ALA A 1 85 ? 11.917 0.616 -8.197 1.00 85.94 85 ALA A O 1
ATOM 652 N N . VAL A 1 86 ? 12.867 -0.652 -9.802 1.00 88.50 86 VAL A N 1
ATOM 653 C CA . VAL A 1 86 ? 12.322 -1.952 -9.377 1.00 88.50 86 VAL A CA 1
ATOM 654 C C . VAL A 1 86 ? 12.701 -2.247 -7.920 1.00 88.50 86 VAL A C 1
ATOM 656 O O . VAL A 1 86 ? 11.827 -2.515 -7.098 1.00 88.50 86 VAL A O 1
ATOM 659 N N . ALA A 1 87 ? 13.983 -2.107 -7.562 1.00 90.56 87 ALA A N 1
ATOM 660 C CA . ALA A 1 87 ? 14.450 -2.314 -6.190 1.00 90.56 87 ALA A CA 1
ATOM 661 C C . ALA A 1 87 ? 13.833 -1.310 -5.200 1.00 90.56 87 ALA A C 1
ATOM 663 O O . ALA A 1 87 ? 13.406 -1.692 -4.109 1.00 90.56 87 ALA A O 1
ATOM 664 N N . SER A 1 88 ? 13.745 -0.031 -5.582 1.00 91.56 88 SER A N 1
ATOM 665 C CA . SER A 1 88 ? 13.158 1.011 -4.736 1.00 91.56 88 SER A CA 1
ATOM 666 C C . SER A 1 88 ? 11.666 0.790 -4.477 1.00 91.56 88 SER A C 1
ATOM 668 O O . SER A 1 88 ? 11.209 1.087 -3.374 1.00 91.56 88 SER A O 1
ATOM 670 N N . ILE A 1 89 ? 10.911 0.300 -5.465 1.00 92.62 89 ILE A N 1
ATOM 671 C CA . ILE A 1 89 ? 9.497 -0.065 -5.300 1.00 92.62 89 ILE A CA 1
ATOM 672 C C . ILE A 1 89 ? 9.390 -1.286 -4.393 1.00 92.62 89 ILE A C 1
ATOM 674 O O . ILE A 1 89 ? 8.649 -1.247 -3.417 1.00 92.62 89 ILE A O 1
ATOM 678 N N . GLY A 1 90 ? 10.176 -2.335 -4.657 1.00 92.88 90 GLY A N 1
ATOM 679 C CA . GLY A 1 90 ? 10.160 -3.557 -3.853 1.00 92.88 90 GLY A CA 1
ATOM 680 C C . GLY A 1 90 ? 10.437 -3.306 -2.367 1.00 92.88 90 GLY A C 1
ATOM 681 O O . GLY A 1 90 ? 9.785 -3.905 -1.514 1.00 92.88 90 GLY A O 1
ATOM 682 N N . TYR A 1 91 ? 11.350 -2.386 -2.037 1.00 93.62 91 TYR A N 1
ATOM 683 C CA . TYR A 1 91 ? 11.586 -1.981 -0.648 1.00 93.62 91 TYR A CA 1
ATOM 684 C C . TYR A 1 91 ? 10.365 -1.274 -0.040 1.00 93.62 91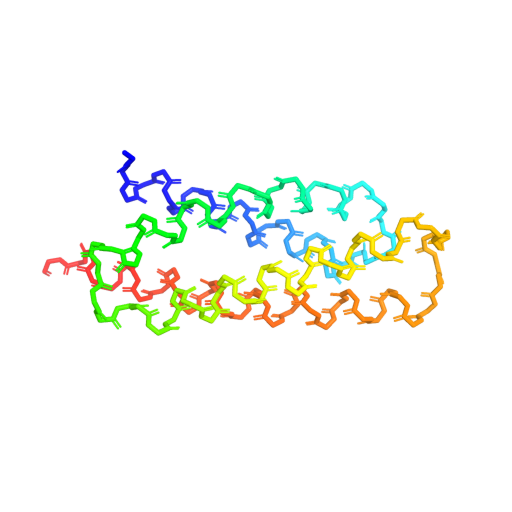 TYR A C 1
ATOM 686 O O . TYR A 1 91 ? 9.871 -1.695 1.002 1.00 93.62 91 TYR A O 1
ATOM 694 N N . ALA A 1 92 ? 9.839 -0.243 -0.710 1.00 93.69 92 ALA A N 1
ATOM 695 C CA . ALA A 1 92 ? 8.697 0.524 -0.209 1.00 93.69 92 ALA A CA 1
ATOM 696 C C . ALA A 1 92 ? 7.447 -0.350 -0.004 1.00 93.69 92 ALA A C 1
ATOM 698 O O . ALA A 1 92 ? 6.777 -0.261 1.022 1.00 93.69 92 ALA A O 1
ATOM 699 N N . VAL A 1 93 ? 7.162 -1.244 -0.953 1.00 95.81 93 VAL A N 1
ATOM 700 C CA . VAL A 1 93 ? 6.015 -2.158 -0.883 1.00 95.81 93 VAL A CA 1
ATOM 701 C C . VAL A 1 93 ? 6.184 -3.187 0.239 1.00 95.81 93 VAL A C 1
ATOM 703 O O . VAL A 1 93 ? 5.208 -3.540 0.899 1.00 95.81 93 VAL A O 1
ATOM 706 N N . ARG A 1 94 ? 7.414 -3.641 0.515 1.00 96.19 94 ARG A N 1
ATOM 707 C CA . ARG A 1 94 ? 7.700 -4.554 1.632 1.00 96.19 94 ARG A CA 1
ATOM 708 C C . ARG A 1 94 ? 7.441 -3.901 2.988 1.00 96.19 94 ARG A C 1
ATOM 710 O O . ARG A 1 94 ? 6.786 -4.515 3.828 1.0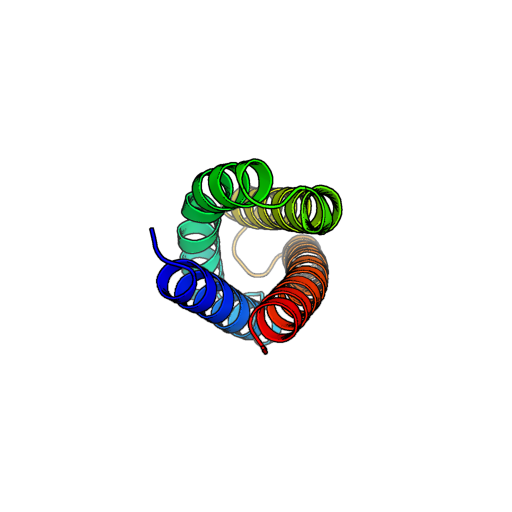0 96.19 94 ARG A O 1
ATOM 717 N N . GLU A 1 95 ? 7.919 -2.674 3.181 1.00 95.25 95 GLU A N 1
ATOM 718 C CA . GLU A 1 95 ? 7.714 -1.905 4.418 1.00 95.25 95 GLU A CA 1
ATOM 719 C C . GLU A 1 95 ? 6.231 -1.600 4.661 1.00 95.25 95 GLU A C 1
ATOM 721 O O . GLU A 1 95 ? 5.712 -1.800 5.766 1.00 95.25 95 GLU A O 1
ATOM 726 N N . LEU A 1 96 ? 5.516 -1.192 3.606 1.00 95.00 96 LEU A N 1
ATOM 727 C CA . LEU A 1 96 ? 4.070 -1.008 3.659 1.00 95.00 96 LEU A CA 1
ATOM 728 C C . LEU A 1 96 ? 3.366 -2.299 4.077 1.00 95.00 96 LEU A C 1
ATOM 730 O O . LEU A 1 96 ? 2.557 -2.289 5.001 1.00 95.00 96 LEU A O 1
ATOM 734 N N . ARG A 1 97 ? 3.696 -3.422 3.434 1.00 94.81 97 ARG A N 1
ATOM 735 C CA . ARG A 1 97 ? 3.078 -4.716 3.728 1.00 94.81 97 ARG A CA 1
ATOM 736 C C . ARG A 1 97 ? 3.296 -5.151 5.178 1.00 94.81 97 ARG A C 1
ATOM 738 O O . ARG A 1 97 ? 2.361 -5.636 5.816 1.00 94.81 97 ARG A O 1
ATOM 745 N N . GLY A 1 98 ? 4.507 -4.963 5.704 1.00 93.62 98 GLY A N 1
ATOM 746 C CA . GLY A 1 98 ? 4.811 -5.231 7.110 1.00 93.62 98 GLY A CA 1
ATOM 747 C C . GLY A 1 98 ? 3.944 -4.390 8.047 1.00 93.62 98 GLY A C 1
ATOM 748 O O . GLY A 1 98 ? 3.332 -4.924 8.968 1.00 93.62 98 GLY A O 1
ATOM 749 N N . THR A 1 99 ? 3.813 -3.096 7.753 1.00 92.44 99 THR A N 1
ATOM 750 C CA . THR A 1 99 ? 2.998 -2.178 8.560 1.00 92.44 99 THR A CA 1
ATOM 751 C C . THR A 1 99 ? 1.503 -2.518 8.497 1.00 92.44 99 THR A C 1
ATOM 753 O O . THR A 1 99 ? 0.841 -2.554 9.532 1.00 92.44 99 THR A O 1
ATOM 756 N N . LEU A 1 100 ? 0.975 -2.832 7.308 1.00 90.19 100 LEU A N 1
ATOM 757 C CA . LEU A 1 100 ? -0.417 -3.262 7.125 1.00 90.19 100 LEU A CA 1
ATOM 758 C C . LEU A 1 100 ? -0.714 -4.569 7.860 1.00 90.19 100 LEU A C 1
ATOM 760 O O . LEU A 1 100 ? -1.757 -4.684 8.492 1.00 90.19 100 LEU A O 1
ATOM 764 N N . SER A 1 101 ? 0.209 -5.533 7.819 1.00 90.12 101 SER A N 1
ATOM 765 C CA . SER A 1 101 ? 0.049 -6.810 8.525 1.00 90.12 101 SER A CA 1
ATOM 766 C C . SER A 1 101 ? -0.080 -6.601 10.033 1.00 90.12 101 SER A C 1
ATOM 768 O O . SER A 1 101 ?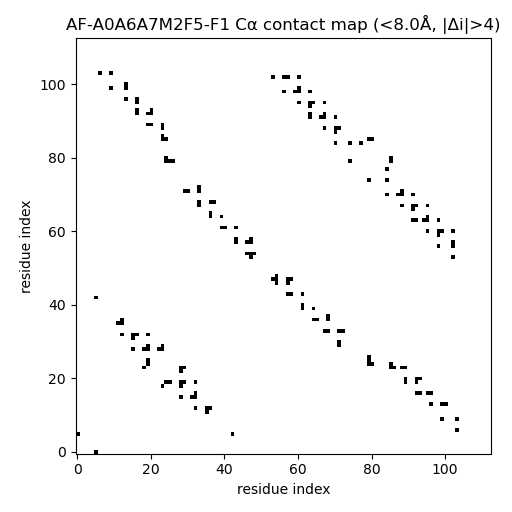 -0.961 -7.191 10.656 1.00 90.12 101 SER A O 1
ATOM 770 N N . SER A 1 102 ? 0.751 -5.725 10.610 1.00 90.44 102 SER A N 1
ATOM 771 C CA . SER A 1 102 ? 0.642 -5.344 12.020 1.00 90.44 102 SER A CA 1
ATOM 772 C C . SER A 1 102 ? -0.687 -4.651 12.316 1.00 90.44 102 SER A C 1
ATOM 774 O O . SER A 1 102 ? -1.355 -5.020 13.273 1.00 90.44 102 SER A O 1
ATOM 776 N N . LEU A 1 103 ? -1.109 -3.699 11.476 1.00 87.69 103 LEU A N 1
ATOM 777 C CA . LEU A 1 103 ? -2.365 -2.968 11.672 1.00 87.69 103 LEU A CA 1
ATOM 778 C C . LEU A 1 103 ? -3.589 -3.889 11.632 1.00 87.69 103 LEU A C 1
ATOM 780 O O . LEU A 1 103 ? -4.445 -3.805 12.508 1.00 87.69 103 LEU A O 1
ATOM 784 N N . ILE A 1 104 ? -3.652 -4.795 10.654 1.00 86.69 104 ILE A N 1
ATOM 785 C CA . ILE A 1 104 ? -4.729 -5.786 10.533 1.00 86.69 104 ILE A CA 1
ATOM 786 C C . ILE A 1 104 ? -4.740 -6.721 11.749 1.00 86.69 104 ILE A C 1
ATOM 788 O O . ILE A 1 104 ? -5.808 -7.032 12.271 1.00 86.69 104 ILE A O 1
ATOM 792 N N . ALA A 1 105 ? -3.569 -7.177 12.205 1.00 87.56 105 ALA A N 1
ATOM 793 C CA . ALA A 1 105 ? -3.477 -8.040 13.379 1.00 87.56 105 ALA A CA 1
ATOM 794 C C . ALA A 1 105 ? -4.019 -7.339 14.632 1.00 87.56 105 ALA A C 1
ATOM 796 O O . ALA A 1 105 ? -4.869 -7.907 15.315 1.00 87.56 105 ALA A O 1
ATOM 797 N N . THR A 1 106 ? -3.609 -6.092 14.883 1.00 86.69 106 THR A N 1
ATOM 798 C CA . THR A 1 106 ? -4.072 -5.332 16.051 1.00 86.69 106 THR A CA 1
ATOM 799 C C . THR A 1 106 ? -5.572 -5.034 15.989 1.00 86.69 106 THR A C 1
ATOM 801 O O . THR A 1 106 ? -6.269 -5.241 16.976 1.00 86.69 106 THR A O 1
ATOM 804 N N . LEU A 1 107 ? -6.107 -4.644 14.825 1.00 82.38 107 LEU A N 1
ATOM 805 C CA . LEU A 1 107 ? -7.551 -4.419 14.658 1.00 82.38 107 LEU A CA 1
ATOM 806 C C . LEU A 1 107 ? -8.377 -5.677 14.963 1.00 82.38 107 LEU A C 1
ATOM 808 O O . LEU A 1 107 ? -9.414 -5.600 15.621 1.00 82.38 107 LEU A O 1
ATOM 812 N N . ARG A 1 108 ? -7.903 -6.847 14.522 1.00 84.00 108 ARG A N 1
ATOM 813 C CA . ARG A 1 108 ? -8.568 -8.133 14.778 1.00 84.00 108 ARG A CA 1
ATOM 814 C C . ARG A 1 108 ? -8.478 -8.571 16.239 1.00 84.00 108 ARG A C 1
ATOM 816 O O . ARG A 1 108 ? -9.354 -9.302 16.700 1.00 84.00 108 ARG A O 1
ATOM 823 N N . GLU A 1 109 ? -7.428 -8.173 16.950 1.00 84.00 109 GLU A N 1
ATOM 824 C CA . GLU A 1 109 ? -7.290 -8.406 18.390 1.00 84.00 109 GLU A CA 1
ATOM 825 C C . GLU A 1 109 ? -8.242 -7.513 19.193 1.00 84.00 109 GLU A C 1
ATOM 827 O O . GLU A 1 109 ? -8.940 -8.028 20.061 1.00 84.00 109 GLU A O 1
ATOM 832 N N . GLU A 1 110 ? -8.353 -6.225 18.853 1.00 74.88 110 GLU A N 1
ATOM 833 C CA . GLU A 1 110 ? -9.294 -5.292 19.498 1.00 74.88 110 GLU A CA 1
ATOM 834 C C . GLU A 1 110 ? -10.768 -5.645 19.241 1.00 74.88 110 GLU A C 1
ATOM 836 O O . GLU A 1 110 ? -11.632 -5.371 20.072 1.00 74.88 110 GLU A O 1
ATOM 841 N N . ALA A 1 111 ? -11.074 -6.270 18.101 1.00 69.00 111 ALA A N 1
ATOM 842 C CA .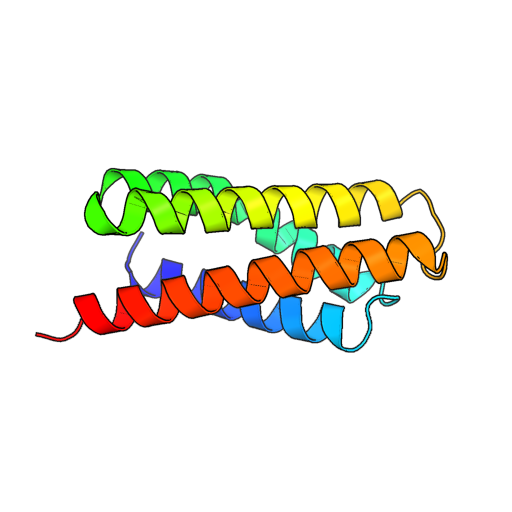 ALA A 1 111 ? -12.429 -6.698 17.757 1.00 69.00 111 ALA A CA 1
ATOM 843 C C . ALA A 1 111 ? -12.874 -7.998 18.460 1.00 69.00 111 ALA A C 1
ATOM 845 O O . ALA A 1 111 ? -14.042 -8.384 18.338 1.00 69.00 111 ALA A O 1
ATOM 846 N N . ARG A 1 112 ? -11.978 -8.701 19.173 1.00 61.50 112 ARG A N 1
ATOM 847 C CA . ARG A 1 112 ? -12.345 -9.890 19.957 1.00 61.50 112 ARG A CA 1
ATOM 848 C C . ARG A 1 112 ? -12.863 -9.475 21.346 1.00 61.50 112 ARG A C 1
ATOM 850 O O . ARG A 1 112 ? -12.136 -8.787 22.056 1.00 61.50 112 ARG A O 1
ATOM 857 N N . PRO A 1 113 ? -14.089 -9.885 21.727 1.00 49.16 113 PRO A N 1
ATOM 858 C CA . PRO A 1 113 ? -14.691 -9.566 23.023 1.00 49.16 113 PRO A CA 1
ATOM 859 C C . PRO A 1 113 ? -14.003 -10.257 24.206 1.00 49.16 113 PRO A C 1
ATOM 861 O O . PRO A 1 113 ? -13.416 -11.349 24.007 1.00 49.16 113 PRO A O 1
#

Nearest PDB structures (foldseek):
  1szi-assembly1_A  TM=3.329E-01  e=8.402E-02  Mus musculus
  5h5m-assembly1_A  TM=5.775E-01  e=4.409E+00  Caenorhabditis elegans

Sequence (113 aa):
MTLDELENHMDRVDVLCRLVLEEPADIAAREQLFNALSATADLFGRLASGNTELSGLIKQADLQAEIARVRIEASRDKPGGHPFAVASIGYAVRELRGTLSSLIATLREEARP

pLDDT: mean 86.88, std 9.26, range [49.16, 96.5]

Foldseek 3Di:
DDPVVVLVLLVQLLVLLVVCLVPVLDLVSLVSNLVSLVVLLVVLVVVLVVDVVCVVLSVQLNVLSVQLNVLSVVCVVPNSPPPVSSVSNNVSSVSNSVSSVVSSVVSVVVPDD

Solvent-accessible surface area (backbone atoms only — not comparable to full-atom values): 6012 Å² total; per-residue (Å²): 135,55,73,65,59,50,49,55,50,51,53,52,48,46,53,33,34,50,49,23,61,76,40,49,51,41,63,67,43,46,50,55,35,41,60,53,49,70,55,43,57,67,52,43,57,54,49,40,76,76,33,76,88,51,31,64,60,43,52,50,32,48,52,28,41,51,51,30,39,52,44,49,57,70,33,70,87,41,71,59,72,49,67,68,54,33,52,54,36,39,53,32,35,48,55,25,40,54,41,46,53,52,51,54,51,52,55,58,55,72,70,54,132